Protein AF-A0A6G2PT54-F1 (afdb_monomer_lite)

Structure (mmCIF, N/CA/C/O backbone):
data_AF-A0A6G2PT54-F1
#
_entry.id   AF-A0A6G2PT54-F1
#
loop_
_atom_site.group_PDB
_atom_site.id
_atom_site.type_symbol
_atom_site.label_atom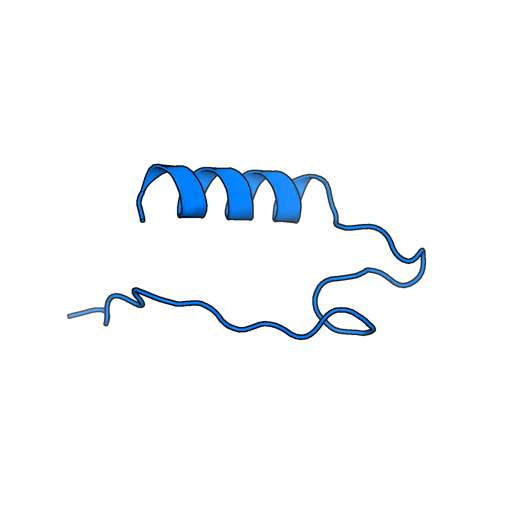_id
_atom_site.label_alt_id
_atom_site.label_comp_id
_atom_site.label_asym_id
_atom_site.label_entity_id
_atom_site.label_seq_id
_atom_site.pdbx_PDB_ins_code
_atom_site.Cartn_x
_atom_site.Cartn_y
_atom_site.Cartn_z
_atom_site.occupancy
_atom_site.B_iso_or_equiv
_atom_site.auth_seq_id
_atom_site.auth_comp_id
_atom_site.auth_asym_id
_atom_site.auth_atom_id
_atom_site.pdbx_PDB_model_num
ATOM 1 N N . MET A 1 1 ? 4.295 -22.738 -12.479 1.00 74.75 1 MET A N 1
ATOM 2 C CA . MET A 1 1 ? 4.848 -21.364 -12.535 1.00 74.75 1 MET A CA 1
ATOM 3 C C . MET A 1 1 ? 3.969 -20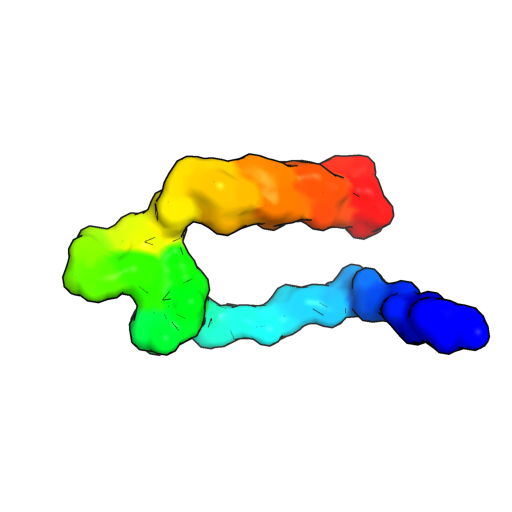.464 -11.693 1.00 74.75 1 MET A C 1
ATOM 5 O O . MET A 1 1 ? 2.770 -20.445 -11.930 1.00 74.75 1 MET A O 1
ATOM 9 N N . THR A 1 2 ? 4.527 -19.754 -10.715 1.00 77.81 2 THR A N 1
ATOM 10 C CA . THR A 1 2 ? 3.765 -18.736 -9.978 1.00 77.81 2 THR A CA 1
ATOM 11 C C . THR A 1 2 ? 3.611 -17.513 -10.883 1.00 77.81 2 THR A C 1
ATOM 13 O O . THR A 1 2 ? 4.636 -17.016 -11.364 1.00 77.81 2 THR A O 1
ATOM 16 N N . PRO A 1 3 ? 2.385 -17.045 -11.171 1.00 82.38 3 PRO A N 1
ATOM 17 C CA . P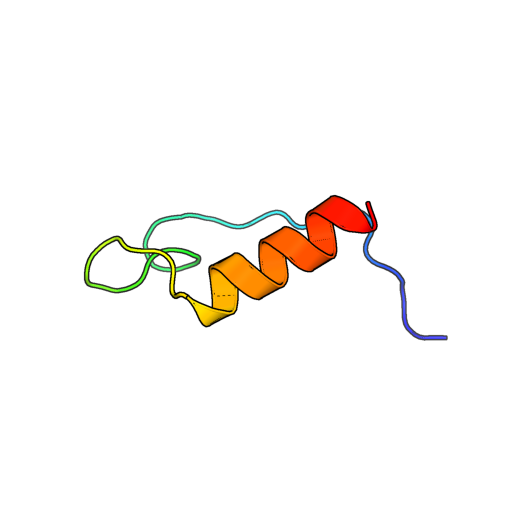RO A 1 3 ? 2.195 -15.852 -11.986 1.00 82.38 3 PRO A CA 1
ATOM 18 C C . PRO A 1 3 ? 2.903 -14.656 -11.339 1.00 82.38 3 PRO A C 1
ATOM 20 O O . PRO A 1 3 ? 2.875 -14.482 -10.118 1.00 82.38 3 PRO A O 1
ATOM 23 N N . ARG A 1 4 ? 3.580 -13.853 -12.165 1.00 89.75 4 ARG A N 1
ATOM 24 C CA . ARG A 1 4 ? 4.223 -12.610 -11.732 1.00 89.75 4 ARG A CA 1
ATOM 25 C C . ARG A 1 4 ? 3.258 -11.460 -11.962 1.00 89.75 4 ARG A C 1
ATOM 27 O O . ARG A 1 4 ? 2.962 -11.129 -13.105 1.00 89.75 4 ARG A O 1
ATOM 34 N N . TYR A 1 5 ? 2.786 -10.864 -10.877 1.00 91.62 5 TYR A N 1
ATOM 35 C CA . TYR A 1 5 ? 1.992 -9.644 -10.943 1.00 91.62 5 TYR A CA 1
ATOM 36 C C . TYR A 1 5 ? 2.923 -8.452 -11.168 1.00 91.62 5 TYR A C 1
ATOM 38 O O . TYR A 1 5 ? 3.865 -8.255 -10.403 1.00 91.62 5 TYR A O 1
ATOM 46 N N . THR A 1 6 ? 2.670 -7.685 -12.225 1.00 92.88 6 THR A N 1
ATOM 47 C CA . THR A 1 6 ? 3.436 -6.475 -12.569 1.00 92.88 6 THR A CA 1
ATOM 48 C C . THR A 1 6 ? 2.799 -5.203 -12.015 1.00 92.88 6 THR A C 1
ATOM 50 O O . THR A 1 6 ? 3.476 -4.195 -11.860 1.00 92.88 6 THR A O 1
ATOM 53 N N . VAL A 1 7 ? 1.508 -5.252 -11.678 1.00 94.69 7 VAL A N 1
ATOM 54 C CA . VAL A 1 7 ? 0.746 -4.135 -11.114 1.00 94.69 7 VAL A CA 1
ATOM 55 C C . VAL A 1 7 ? -0.095 -4.644 -9.950 1.00 94.69 7 VAL A C 1
ATOM 57 O O . VAL A 1 7 ? -0.662 -5.735 -10.009 1.00 94.69 7 VAL A O 1
ATOM 60 N N . VAL A 1 8 ? -0.183 -3.833 -8.897 1.00 94.06 8 VAL A N 1
ATOM 61 C CA . VAL A 1 8 ? -1.096 -4.030 -7.769 1.00 94.06 8 VAL A CA 1
ATOM 62 C C . VAL A 1 8 ? -1.972 -2.790 -7.669 1.00 94.06 8 VAL A C 1
ATOM 64 O O . VAL A 1 8 ? -1.460 -1.689 -7.486 1.00 94.06 8 VAL A O 1
ATOM 67 N N . ALA A 1 9 ? -3.283 -2.974 -7.781 1.00 97.00 9 ALA A N 1
ATOM 68 C CA . ALA A 1 9 ? -4.265 -1.941 -7.484 1.00 97.00 9 ALA A CA 1
ATOM 69 C C . ALA A 1 9 ? -4.865 -2.222 -6.103 1.00 97.00 9 ALA A C 1
ATOM 71 O O . ALA A 1 9 ? -5.210 -3.364 -5.799 1.00 97.00 9 ALA A O 1
ATOM 72 N N . THR A 1 10 ? -4.961 -1.194 -5.264 1.00 96.81 10 THR A N 1
ATOM 73 C CA . THR A 1 10 ? -5.542 -1.289 -3.922 1.00 96.81 10 THR A CA 1
ATOM 74 C C . THR A 1 10 ? -6.381 -0.059 -3.646 1.00 96.81 10 THR A C 1
ATOM 76 O O . THR A 1 10 ? -6.008 1.047 -4.033 1.00 96.81 10 THR A O 1
ATOM 79 N N . ASP A 1 11 ? -7.485 -0.265 -2.942 1.00 97.94 11 ASP A N 1
ATOM 80 C CA . ASP A 1 11 ? -8.212 0.818 -2.298 1.00 97.94 11 ASP A C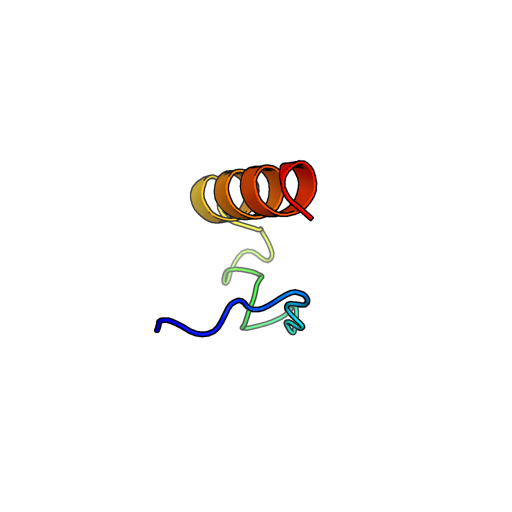A 1
ATOM 81 C C . ASP A 1 11 ? -7.450 1.310 -1.050 1.00 97.94 11 ASP A C 1
ATOM 83 O O . ASP A 1 11 ? -6.505 0.656 -0.580 1.00 97.94 11 ASP A O 1
ATOM 87 N N . LEU A 1 12 ? -7.832 2.479 -0.539 1.00 97.88 12 LEU A N 1
ATOM 88 C CA . LEU A 1 12 ? -7.253 3.100 0.644 1.00 97.88 12 LEU A CA 1
ATOM 89 C C . LEU A 1 12 ? -8.027 2.709 1.903 1.00 97.88 12 LEU A C 1
ATOM 91 O O . LEU A 1 12 ? -7.565 1.851 2.661 1.00 97.88 12 LEU A O 1
ATOM 95 N N . ASP A 1 13 ? -9.172 3.341 2.140 1.00 97.25 13 ASP A N 1
ATOM 96 C CA . ASP A 1 13 ? -9.943 3.209 3.371 1.00 97.25 13 ASP A CA 1
ATOM 97 C C . ASP A 1 13 ? -10.506 1.796 3.528 1.00 97.25 13 ASP A C 1
ATOM 99 O O . ASP A 1 13 ? -11.085 1.217 2.617 1.00 97.25 13 ASP A O 1
ATOM 103 N N . GLY A 1 14 ? -10.284 1.191 4.694 1.00 93.56 14 GLY A N 1
ATOM 104 C CA . GLY A 1 14 ? -10.712 -0.189 4.939 1.00 93.56 14 GLY A CA 1
ATOM 105 C C . GLY A 1 14 ? -9.942 -1.256 4.147 1.00 93.56 14 GLY A C 1
ATOM 106 O O . GLY A 1 14 ? -10.230 -2.438 4.322 1.00 93.56 14 GLY A O 1
ATOM 107 N N . THR A 1 15 ? -8.942 -0.868 3.341 1.00 96.94 15 THR A N 1
ATOM 108 C CA . THR A 1 15 ? -8.064 -1.792 2.603 1.00 96.94 15 THR A CA 1
ATOM 109 C C . THR A 1 15 ? -6.588 -1.576 2.950 1.00 96.94 15 THR A C 1
ATOM 111 O O . THR A 1 15 ? -5.995 -2.385 3.667 1.00 96.94 15 THR A O 1
ATOM 114 N N . LEU A 1 16 ? -5.963 -0.501 2.453 1.00 98.25 16 LEU A N 1
ATOM 115 C CA . LEU A 1 16 ? -4.548 -0.206 2.705 1.00 98.25 16 LEU A CA 1
ATOM 116 C C . LEU A 1 16 ? -4.333 0.495 4.052 1.00 98.25 16 LEU A C 1
ATOM 118 O O . LEU A 1 16 ? -3.322 0.259 4.729 1.00 98.25 16 LEU A O 1
ATOM 122 N N . LEU A 1 17 ? -5.259 1.382 4.413 1.00 98.62 17 LEU A N 1
ATOM 123 C CA . LEU A 1 17 ? -5.229 2.138 5.656 1.00 98.62 17 LEU A CA 1
ATOM 124 C C . LEU A 1 17 ? -5.814 1.303 6.796 1.00 98.62 17 LEU A C 1
ATOM 126 O O . LEU A 1 17 ? -6.834 0.631 6.648 1.00 98.62 17 LEU A O 1
ATOM 130 N N . ARG A 1 18 ? -5.159 1.352 7.958 1.00 96.69 18 ARG A N 1
ATOM 131 C CA . ARG A 1 18 ? -5.687 0.772 9.199 1.00 96.69 18 ARG A CA 1
ATOM 132 C C . ARG A 1 18 ? -6.804 1.657 9.759 1.00 96.69 18 ARG A C 1
ATOM 134 O O . ARG A 1 18 ? -7.032 2.757 9.270 1.00 96.69 18 ARG A O 1
ATOM 141 N N . GLY A 1 19 ? -7.463 1.207 10.829 1.00 97.69 19 GLY A N 1
ATOM 142 C CA . GLY A 1 19 ? -8.536 1.974 11.481 1.00 97.69 19 GLY A CA 1
ATOM 143 C C . GLY A 1 19 ? -8.115 3.353 12.014 1.00 97.69 19 GLY A C 1
ATOM 144 O O . GLY A 1 19 ? -8.972 4.192 12.252 1.00 97.69 19 GLY A O 1
ATOM 145 N N . ASP A 1 20 ? -6.811 3.605 12.162 1.00 97.31 20 ASP A N 1
ATOM 146 C CA . ASP A 1 20 ? -6.233 4.910 12.511 1.00 97.31 20 ASP A CA 1
ATOM 147 C C . ASP A 1 20 ? -5.846 5.760 11.283 1.00 97.31 20 ASP A C 1
ATOM 149 O O . ASP A 1 20 ? -5.132 6.751 11.411 1.00 97.31 20 ASP A O 1
ATOM 153 N N . LEU A 1 21 ? -6.280 5.354 10.086 1.00 98.12 21 LEU A N 1
ATOM 154 C CA . LEU A 1 21 ? -5.962 5.969 8.795 1.00 98.12 21 LEU A CA 1
ATOM 155 C C . LEU A 1 21 ? -4.461 5.991 8.459 1.00 98.12 21 LEU A C 1
ATOM 157 O O . LEU A 1 21 ? -4.009 6.762 7.613 1.00 98.12 21 LEU A O 1
ATOM 161 N N . THR A 1 22 ? -3.665 5.111 9.077 1.00 98.12 22 THR A N 1
ATOM 162 C CA . THR A 1 22 ? -2.237 4.979 8.773 1.00 98.12 22 THR A CA 1
ATOM 163 C C . THR A 1 22 ? -1.907 3.682 8.043 1.00 98.12 22 THR A C 1
ATOM 165 O O . THR A 1 22 ? -2.484 2.617 8.281 1.00 98.12 22 THR A O 1
ATOM 168 N N . VAL A 1 23 ? -0.878 3.740 7.195 1.00 98.56 23 VAL A N 1
ATOM 169 C CA . VAL A 1 23 ? -0.248 2.543 6.623 1.00 98.56 23 VAL A CA 1
ATOM 170 C C . VAL A 1 23 ? 0.724 1.946 7.638 1.00 98.56 23 VAL A C 1
ATOM 172 O O . VAL A 1 23 ? 1.599 2.644 8.156 1.00 98.56 23 VAL A O 1
ATOM 175 N N . SER A 1 24 ? 0.627 0.636 7.877 1.00 98.31 24 SER A N 1
ATOM 176 C CA . SER A 1 24 ? 1.520 -0.047 8.819 1.00 98.31 24 SER A CA 1
ATOM 177 C C . SER A 1 24 ? 3.001 0.014 8.413 1.00 98.31 24 SER A C 1
ATOM 179 O O . SER A 1 24 ? 3.306 -0.014 7.216 1.00 98.31 24 SER A O 1
ATOM 181 N N . PRO A 1 25 ? 3.949 0.005 9.375 1.00 98.62 25 PRO A N 1
ATOM 182 C CA . PRO A 1 25 ? 5.378 -0.077 9.063 1.00 98.62 25 PRO A CA 1
ATOM 183 C C . PRO A 1 25 ? 5.734 -1.290 8.191 1.00 98.62 25 PRO A C 1
ATOM 185 O O . PRO A 1 25 ? 6.506 -1.179 7.238 1.00 98.62 25 PRO A O 1
ATOM 188 N N . ARG A 1 26 ? 5.107 -2.445 8.456 1.00 98.38 26 ARG A N 1
ATOM 189 C CA . ARG A 1 26 ? 5.269 -3.666 7.653 1.00 98.38 26 ARG A CA 1
ATOM 190 C C . ARG A 1 26 ? 4.820 -3.453 6.206 1.00 98.38 26 ARG A C 1
ATOM 192 O O . ARG A 1 26 ? 5.538 -3.846 5.286 1.00 98.38 26 ARG A O 1
ATOM 199 N N . THR A 1 27 ? 3.648 -2.851 6.009 1.00 98.06 27 THR A N 1
ATOM 200 C CA . THR A 1 27 ? 3.084 -2.587 4.679 1.00 98.06 27 THR A CA 1
ATOM 201 C C . THR A 1 27 ? 3.940 -1.575 3.924 1.00 98.06 27 THR A C 1
ATOM 203 O O . THR A 1 27 ? 4.287 -1.828 2.774 1.00 98.06 27 THR A O 1
ATOM 206 N N . ARG A 1 28 ? 4.393 -0.498 4.581 1.00 98.31 28 ARG A N 1
ATOM 207 C CA . ARG A 1 28 ? 5.349 0.458 3.996 1.00 98.31 28 ARG A CA 1
ATOM 208 C C . ARG A 1 28 ? 6.621 -0.233 3.507 1.00 98.31 28 ARG A C 1
ATOM 210 O O . ARG A 1 28 ? 7.031 -0.017 2.372 1.00 98.31 28 ARG A O 1
ATOM 217 N N . ALA A 1 29 ? 7.212 -1.112 4.319 1.00 98.69 29 ALA A N 1
ATOM 218 C CA . ALA A 1 29 ? 8.404 -1.859 3.921 1.00 98.69 29 ALA A CA 1
ATOM 219 C C . ALA A 1 29 ? 8.140 -2.804 2.733 1.00 98.69 29 ALA A C 1
ATOM 221 O O . ALA A 1 29 ? 9.010 -2.987 1.885 1.00 98.69 29 ALA A O 1
ATOM 222 N N . ALA A 1 30 ? 6.957 -3.420 2.658 1.00 97.81 30 ALA A N 1
A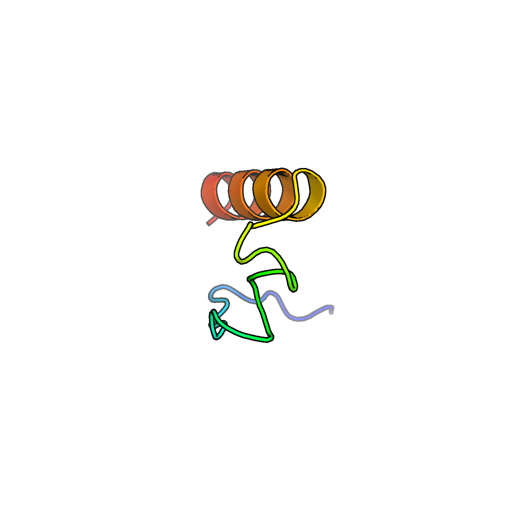TOM 223 C CA . ALA A 1 30 ? 6.577 -4.264 1.527 1.00 97.81 30 ALA A CA 1
ATOM 224 C C . ALA A 1 30 ? 6.406 -3.463 0.231 1.00 97.81 30 ALA A C 1
ATOM 226 O O . ALA A 1 30 ? 6.960 -3.865 -0.790 1.00 97.81 30 ALA A O 1
ATOM 227 N N . LEU A 1 31 ? 5.719 -2.319 0.291 1.00 97.00 31 LEU A N 1
ATOM 228 C CA . LEU A 1 31 ? 5.560 -1.410 -0.845 1.00 97.00 31 LEU A CA 1
ATOM 229 C C . LEU A 1 31 ? 6.910 -0.881 -1.331 1.00 97.00 31 LEU A C 1
ATOM 231 O O . LEU A 1 31 ? 7.163 -0.897 -2.529 1.00 97.00 31 LEU A O 1
ATOM 235 N N . ALA A 1 32 ? 7.813 -0.515 -0.416 1.00 98.12 32 ALA A N 1
ATOM 236 C CA . ALA A 1 32 ? 9.166 -0.097 -0.776 1.00 98.12 32 ALA A CA 1
ATOM 237 C C . ALA A 1 32 ? 9.917 -1.195 -1.549 1.00 98.12 32 ALA A C 1
ATOM 239 O O . ALA A 1 32 ? 10.509 -0.922 -2.586 1.00 98.12 32 ALA A O 1
ATOM 240 N N . ARG A 1 33 ? 9.847 -2.458 -1.100 1.00 97.00 33 ARG A N 1
ATOM 241 C CA . ARG A 1 33 ? 10.463 -3.588 -1.823 1.00 97.00 33 ARG A CA 1
ATOM 242 C C . ARG A 1 33 ? 9.817 -3.874 -3.177 1.00 97.00 33 ARG A C 1
ATOM 244 O O . ARG A 1 33 ? 10.494 -4.396 -4.055 1.00 97.00 33 ARG A O 1
ATOM 251 N N . ALA A 1 34 ? 8.516 -3.636 -3.316 1.00 95.44 34 ALA A N 1
ATOM 252 C CA . ALA A 1 34 ? 7.828 -3.796 -4.591 1.00 95.44 34 ALA A CA 1
ATOM 253 C C . ALA A 1 34 ? 8.249 -2.687 -5.565 1.00 95.44 34 ALA A C 1
ATOM 255 O O . ALA A 1 34 ? 8.624 -2.989 -6.690 1.00 95.44 34 ALA A O 1
ATOM 256 N N . ALA A 1 35 ? 8.294 -1.435 -5.101 1.00 95.38 35 ALA A N 1
ATOM 257 C CA . ALA A 1 35 ? 8.698 -0.279 -5.898 1.00 95.38 35 ALA A CA 1
ATOM 258 C C . ALA A 1 35 ? 10.155 -0.354 -6.384 1.00 95.38 35 ALA A C 1
ATOM 260 O O . ALA A 1 35 ? 10.451 0.110 -7.475 1.00 95.38 35 ALA A O 1
ATOM 261 N N . THR A 1 36 ? 11.067 -0.964 -5.619 1.00 97.12 36 THR A N 1
ATOM 262 C CA . THR A 1 36 ? 12.464 -1.153 -6.058 1.00 97.12 36 THR A CA 1
ATOM 263 C C . THR A 1 36 ? 12.655 -2.281 -7.073 1.00 97.12 36 THR A C 1
ATOM 265 O O . THR A 1 36 ? 13.755 -2.444 -7.595 1.00 97.12 36 THR A O 1
ATOM 268 N N . ARG A 1 37 ? 11.627 -3.104 -7.310 1.00 91.94 37 AR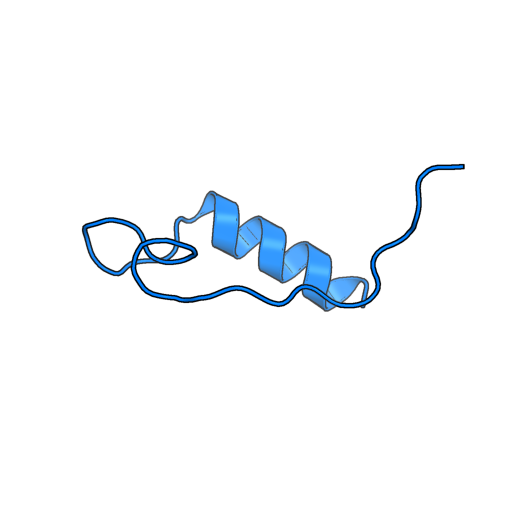G A N 1
ATOM 269 C CA . ARG A 1 37 ? 11.675 -4.292 -8.181 1.00 91.94 37 ARG A CA 1
ATOM 270 C C . ARG A 1 37 ? 10.702 -4.221 -9.362 1.00 91.94 37 ARG A C 1
ATOM 272 O O . ARG A 1 37 ? 10.639 -5.192 -10.116 1.00 91.94 37 ARG A O 1
ATOM 279 N N . GLY A 1 38 ? 9.915 -3.148 -9.440 1.00 77.00 38 GLY A N 1
ATOM 280 C CA . GLY A 1 38 ? 8.980 -2.857 -10.525 1.00 77.00 38 GLY A CA 1
ATOM 281 C C . GLY A 1 38 ? 9.678 -2.224 -11.713 1.00 77.00 38 GLY A C 1
ATOM 282 O O . GLY A 1 38 ? 10.667 -1.495 -11.483 1.00 77.00 38 GLY A O 1
#

Sequence (38 aa):
MTPRYTVVATDLDGTLLRGDLTVSPRTRAALARAATRG

pLDDT: mean 94.63, std 6.16, range [74.75, 98.69]

Secondary structure (DSSP, 8-state):
-----S-----IIIIIS-TTS---HHHHHHHHHHHTT-

Foldseek 3Di:
DPDDDLDDDWDQPPTQADPVSDGDPVRVVVVVVSVVVD

Radius of gyration: 11.8 Å; chains: 1; bounding box: 23×27×25 Å